Protein AF-Q5UIP9-F1 (afdb_monomer_lite)

Sequence (163 aa):
ADGIAFFIAAPDSEIPKNSAGGTLGLFDPQTAQNPSANQVLAVEFDTFYAQDSNGWDPNYQHIGIDVNSIKSAATTKWERRDGQTLNVLVTYDANSKNLQVTASYPDGQSYQLSHEVDLRDYLPEWGRVGFSAASGQQYQSHELQSWSFTSTLLYLGRNHAKP

Organism: Phytophthora capsici (NCBI:txid4784)

Radius of gyration: 16.74 Å; chains: 1; bounding box: 57×30×49 Å

Structure (mmCIF, N/CA/C/O backbone):
data_AF-Q5UIP9-F1
#
_entry.id   AF-Q5UIP9-F1
#
loop_
_atom_site.group_PDB
_atom_site.id
_atom_site.type_symbol
_atom_site.label_atom_id
_atom_site.label_alt_id
_atom_site.label_comp_id
_atom_site.label_asym_id
_atom_site.label_entity_id
_atom_site.label_seq_id
_atom_site.pdbx_PDB_ins_code
_atom_site.Cartn_x
_atom_site.Cartn_y
_atom_site.Cartn_z
_atom_site.occupancy
_atom_site.B_iso_or_equiv
_atom_site.auth_seq_id
_atom_site.auth_comp_id
_atom_site.auth_asym_id
_atom_site.auth_atom_id
_atom_site.pdbx_PDB_model_num
ATOM 1 N N . ALA A 1 1 ? 12.007 1.185 8.195 1.00 95.44 1 ALA A N 1
ATOM 2 C CA . ALA A 1 1 ? 12.095 1.058 6.732 1.00 95.44 1 ALA A CA 1
ATOM 3 C C . ALA A 1 1 ? 11.887 -0.393 6.306 1.00 95.44 1 ALA A C 1
ATOM 5 O O . ALA A 1 1 ? 12.290 -1.303 7.028 1.00 95.44 1 ALA A O 1
ATOM 6 N N . ASP A 1 2 ? 11.250 -0.643 5.173 1.00 98.38 2 ASP A N 1
ATOM 7 C CA . ASP A 1 2 ? 10.765 0.371 4.221 1.00 98.38 2 ASP A CA 1
ATOM 8 C C . ASP A 1 2 ? 9.279 0.633 4.438 1.00 98.38 2 ASP A C 1
ATOM 10 O O . ASP A 1 2 ? 8.904 1.743 4.793 1.00 98.38 2 ASP A O 1
ATOM 14 N N . GLY A 1 3 ? 8.471 -0.419 4.489 1.00 98.75 3 GLY A N 1
ATOM 15 C CA . GLY A 1 3 ? 7.045 -0.307 4.774 1.00 98.75 3 GLY A CA 1
ATOM 16 C C . GLY A 1 3 ? 6.359 -1.663 4.737 1.00 98.75 3 GLY A C 1
ATOM 17 O O . GLY A 1 3 ? 7.006 -2.693 4.531 1.00 98.75 3 GLY A O 1
ATOM 18 N N . ILE A 1 4 ? 5.053 -1.653 4.972 1.00 98.94 4 ILE A N 1
ATOM 19 C CA . ILE A 1 4 ? 4.156 -2.793 4.755 1.00 98.94 4 ILE A CA 1
ATOM 20 C C . ILE A 1 4 ? 3.028 -2.338 3.836 1.00 98.94 4 ILE A C 1
ATOM 22 O O . ILE A 1 4 ? 2.578 -1.202 3.940 1.00 98.94 4 ILE A O 1
ATOM 26 N N . ALA A 1 5 ? 2.551 -3.220 2.969 1.00 98.94 5 ALA A N 1
ATOM 27 C CA . ALA A 1 5 ? 1.454 -2.945 2.062 1.00 98.94 5 ALA A CA 1
ATOM 28 C C . ALA A 1 5 ? 0.432 -4.083 2.073 1.00 98.94 5 ALA A C 1
ATOM 30 O O . ALA A 1 5 ? 0.802 -5.257 2.027 1.00 98.94 5 ALA A O 1
ATOM 31 N N . PHE A 1 6 ? -0.856 -3.734 2.108 1.00 98.94 6 PHE A N 1
ATOM 32 C CA . PHE A 1 6 ? -1.920 -4.626 1.642 1.00 98.94 6 PHE A CA 1
ATOM 33 C C . PHE A 1 6 ? -1.944 -4.558 0.116 1.00 98.94 6 PHE A C 1
ATOM 35 O O . PHE A 1 6 ? -1.901 -3.459 -0.429 1.00 98.94 6 PHE A O 1
ATOM 42 N N . PHE A 1 7 ? -2.033 -5.689 -0.580 1.00 98.88 7 PHE A N 1
ATOM 43 C CA . PHE A 1 7 ? -2.025 -5.690 -2.041 1.00 98.88 7 PHE A CA 1
ATOM 44 C C . PHE A 1 7 ? -3.045 -6.649 -2.653 1.00 98.88 7 PHE A C 1
ATOM 46 O O . PHE A 1 7 ? -3.482 -7.620 -2.028 1.00 98.88 7 PHE A O 1
ATOM 53 N N . ILE A 1 8 ? -3.378 -6.372 -3.912 1.00 98.69 8 ILE A N 1
ATOM 54 C CA . ILE A 1 8 ? -4.090 -7.247 -4.837 1.00 98.69 8 ILE A CA 1
ATOM 55 C C . ILE A 1 8 ? -3.214 -7.403 -6.080 1.00 98.69 8 ILE A C 1
ATOM 57 O O . ILE A 1 8 ? -2.813 -6.402 -6.670 1.00 98.69 8 ILE A O 1
ATOM 61 N N . ALA A 1 9 ? -2.922 -8.636 -6.485 1.00 98.19 9 ALA A N 1
ATOM 62 C CA . ALA A 1 9 ? -2.129 -8.920 -7.682 1.00 98.19 9 ALA A CA 1
ATOM 63 C C . ALA A 1 9 ? -2.652 -10.152 -8.428 1.00 98.19 9 ALA A C 1
ATOM 65 O O . ALA A 1 9 ? -3.536 -10.868 -7.940 1.00 98.19 9 ALA A O 1
ATOM 66 N N . ALA A 1 10 ? -2.087 -10.407 -9.609 1.00 95.12 10 ALA A N 1
ATOM 67 C CA . ALA A 1 10 ? -2.358 -11.617 -10.377 1.00 95.12 10 ALA A CA 1
ATOM 68 C C . ALA A 1 10 ? -2.119 -12.897 -9.537 1.00 95.12 10 ALA A C 1
ATOM 70 O O . ALA A 1 10 ? -1.278 -12.901 -8.630 1.00 95.12 10 ALA A O 1
ATOM 71 N N . PRO A 1 11 ? -2.840 -14.008 -9.788 1.00 94.62 11 PRO A N 1
ATOM 72 C CA . PRO A 1 11 ? -2.772 -15.192 -8.932 1.00 94.62 11 PRO A CA 1
ATOM 73 C C . PRO A 1 11 ? -1.403 -15.877 -8.942 1.00 94.62 11 PRO A C 1
ATOM 75 O O . PRO A 1 11 ? -1.068 -16.583 -7.995 1.00 94.62 11 PRO A O 1
ATOM 78 N N . ASP A 1 12 ? -0.631 -15.682 -10.001 1.00 94.88 12 ASP A N 1
ATOM 79 C CA . ASP A 1 12 ? 0.727 -16.172 -10.216 1.00 94.88 12 ASP A CA 1
ATOM 80 C C . ASP A 1 12 ? 1.806 -15.140 -9.854 1.00 94.88 12 ASP A C 1
ATOM 82 O O . ASP A 1 12 ? 2.979 -15.372 -10.125 1.00 94.88 12 ASP A O 1
ATOM 86 N N . SER A 1 13 ? 1.437 -14.024 -9.212 1.00 95.94 13 SER A N 1
ATOM 87 C CA . SER A 1 13 ? 2.399 -13.031 -8.731 1.00 95.94 13 SER A CA 1
ATOM 88 C C . SER A 1 13 ? 3.420 -13.663 -7.780 1.00 95.94 13 SER A C 1
ATOM 90 O O . SER A 1 13 ? 3.063 -14.323 -6.800 1.00 95.94 13 SER A O 1
ATOM 92 N N . GLU A 1 14 ? 4.695 -13.388 -8.039 1.00 97.00 14 GLU A N 1
ATOM 93 C CA . GLU A 1 14 ? 5.838 -13.768 -7.206 1.00 97.00 14 GLU A CA 1
ATOM 94 C C . GLU A 1 14 ? 6.563 -12.512 -6.708 1.00 97.00 14 GLU A C 1
ATOM 96 O O . GLU A 1 14 ? 6.348 -11.418 -7.228 1.00 97.00 14 GLU A O 1
ATOM 101 N N . ILE A 1 15 ? 7.435 -12.665 -5.708 1.00 98.19 15 ILE A N 1
ATOM 102 C CA . ILE A 1 15 ? 8.297 -11.570 -5.245 1.00 98.19 15 ILE A CA 1
ATOM 103 C C . ILE A 1 15 ? 9.260 -11.202 -6.389 1.00 98.19 15 ILE A C 1
ATOM 105 O O . ILE A 1 15 ? 10.051 -12.063 -6.798 1.00 98.19 15 ILE A O 1
ATOM 109 N N . PRO A 1 16 ? 9.243 -9.957 -6.907 1.00 97.94 16 PRO A N 1
ATOM 110 C CA . PRO A 1 16 ? 10.158 -9.552 -7.964 1.00 97.94 16 PRO A CA 1
ATOM 111 C C . PRO A 1 16 ? 11.620 -9.625 -7.515 1.00 97.94 16 PRO A C 1
ATOM 113 O O . PRO A 1 16 ? 11.962 -9.549 -6.334 1.00 97.94 16 PRO A O 1
ATOM 116 N N . LYS A 1 17 ? 12.543 -9.771 -8.465 1.00 96.69 17 LYS A N 1
ATOM 117 C CA . LYS A 1 17 ? 13.967 -9.812 -8.116 1.00 96.69 17 LYS A CA 1
ATOM 118 C C . LYS A 1 17 ? 14.416 -8.448 -7.601 1.00 96.69 17 LYS A C 1
ATOM 120 O O . LYS A 1 17 ? 14.074 -7.419 -8.170 1.00 96.69 17 LYS A O 1
ATOM 125 N N . ASN A 1 18 ? 15.262 -8.461 -6.572 1.00 96.62 18 ASN A N 1
ATOM 126 C CA . ASN A 1 18 ? 15.846 -7.255 -5.978 1.00 96.62 18 ASN A CA 1
ATOM 127 C C . ASN A 1 18 ? 14.805 -6.251 -5.447 1.00 96.62 18 ASN A C 1
ATOM 129 O O . ASN A 1 18 ? 15.091 -5.060 -5.373 1.00 96.62 18 ASN A O 1
ATOM 133 N N . SER A 1 19 ? 13.621 -6.720 -5.051 1.00 98.12 19 SER A N 1
ATOM 134 C CA . SER A 1 19 ? 12.549 -5.878 -4.507 1.00 98.12 19 SER A CA 1
ATOM 135 C C . SER A 1 19 ? 12.618 -5.679 -2.982 1.00 98.12 19 SER A C 1
ATOM 137 O O . SER A 1 19 ? 11.658 -5.229 -2.357 1.00 98.12 19 SER A O 1
ATOM 139 N N . ALA A 1 20 ? 13.734 -6.058 -2.350 1.00 98.00 20 ALA A N 1
ATOM 140 C CA . ALA A 1 20 ? 13.975 -5.791 -0.936 1.00 98.00 20 ALA A CA 1
ATOM 141 C C . ALA A 1 20 ? 14.389 -4.321 -0.760 1.00 98.00 20 ALA A C 1
ATOM 143 O O . ALA A 1 20 ? 15.432 -3.912 -1.269 1.00 98.00 20 ALA A O 1
ATOM 144 N N . GLY A 1 21 ? 13.571 -3.531 -0.064 1.00 98.50 21 GLY A N 1
ATOM 145 C CA . GLY A 1 21 ? 13.766 -2.089 0.088 1.00 98.50 21 GLY A CA 1
ATOM 146 C C . GLY A 1 21 ? 12.482 -1.305 -0.180 1.00 98.50 21 GLY A C 1
ATOM 147 O O . GLY A 1 21 ? 11.381 -1.836 -0.027 1.00 98.50 21 GLY A O 1
ATOM 148 N N . GLY A 1 22 ? 12.635 -0.067 -0.656 1.00 98.50 22 GLY A N 1
ATOM 149 C CA . GLY A 1 22 ? 11.545 0.863 -0.984 1.00 98.50 22 GLY A CA 1
ATOM 150 C C . GLY A 1 22 ? 10.595 0.438 -2.111 1.00 98.50 22 GLY A C 1
ATOM 151 O O . GLY A 1 22 ? 9.674 1.167 -2.425 1.00 98.50 22 GLY A O 1
ATOM 152 N N . THR A 1 23 ? 10.785 -0.728 -2.737 1.00 98.56 23 THR A N 1
ATOM 153 C CA . THR A 1 23 ? 9.795 -1.330 -3.659 1.00 98.56 23 THR A CA 1
ATOM 154 C C . THR A 1 23 ? 8.838 -2.294 -2.951 1.00 98.56 23 THR A C 1
ATOM 156 O O . THR A 1 23 ? 8.014 -2.943 -3.599 1.00 98.56 23 THR A O 1
ATOM 159 N N . LEU A 1 24 ? 8.967 -2.417 -1.623 1.00 98.75 24 LEU A N 1
ATOM 160 C CA . LEU A 1 24 ? 8.071 -3.127 -0.707 1.00 98.75 24 LEU A CA 1
ATOM 161 C C . LEU A 1 24 ? 7.826 -4.603 -1.044 1.00 98.75 24 LEU A C 1
ATOM 163 O O . LEU A 1 24 ? 6.837 -5.188 -0.605 1.00 98.75 24 LEU A O 1
ATOM 167 N N . GLY A 1 25 ? 8.713 -5.235 -1.815 1.00 98.56 25 GLY A N 1
ATOM 168 C CA . GLY A 1 25 ? 8.507 -6.601 -2.293 1.00 98.56 25 GLY A CA 1
ATOM 169 C C . GLY A 1 25 ? 7.468 -6.737 -3.413 1.00 98.56 25 GLY A C 1
ATOM 170 O O . GLY A 1 25 ? 7.144 -7.863 -3.776 1.00 98.56 25 GLY A O 1
ATOM 171 N N . LEU A 1 26 ? 6.953 -5.624 -3.949 1.00 98.62 26 LEU A N 1
ATOM 172 C CA . LEU A 1 26 ? 5.841 -5.594 -4.907 1.00 98.62 26 LEU A CA 1
ATOM 173 C C . LEU A 1 26 ? 6.271 -5.292 -6.343 1.00 98.62 26 LEU A C 1
ATOM 175 O O . LEU A 1 26 ? 5.608 -5.726 -7.282 1.00 98.62 26 LEU A O 1
ATOM 179 N N . PHE A 1 27 ? 7.375 -4.565 -6.523 1.00 98.56 27 PHE A N 1
ATOM 180 C CA . PHE A 1 27 ? 7.789 -4.073 -7.834 1.00 98.56 27 PHE A CA 1
ATOM 181 C C . PHE A 1 27 ? 9.216 -4.485 -8.190 1.00 98.56 27 PHE A C 1
ATOM 183 O O . PHE A 1 27 ? 10.112 -4.472 -7.345 1.00 98.56 27 PHE A O 1
ATOM 190 N N . ASP A 1 28 ? 9.446 -4.795 -9.468 1.00 98.06 28 ASP A N 1
ATOM 191 C CA . ASP A 1 28 ? 10.804 -4.869 -10.009 1.00 98.06 28 ASP A CA 1
ATOM 192 C C . ASP A 1 28 ? 11.386 -3.443 -10.072 1.00 98.06 28 ASP A C 1
ATOM 194 O O . ASP A 1 28 ? 10.775 -2.576 -10.708 1.00 98.06 28 ASP A O 1
ATOM 198 N N . PRO A 1 29 ? 12.563 -3.168 -9.474 1.00 96.75 29 PRO A N 1
ATOM 199 C CA . PRO A 1 29 ? 13.151 -1.827 -9.454 1.00 96.75 29 PRO A CA 1
ATOM 200 C C . PRO A 1 29 ? 13.304 -1.160 -10.830 1.00 96.75 29 PRO A C 1
ATOM 202 O O . PRO A 1 29 ? 13.276 0.066 -10.917 1.00 96.75 29 PRO A O 1
ATOM 205 N N . GLN A 1 30 ? 13.453 -1.929 -11.915 1.00 97.56 30 GLN A N 1
ATOM 206 C CA . GLN A 1 30 ? 13.592 -1.381 -13.269 1.00 97.56 30 GLN A CA 1
ATOM 207 C C . GLN A 1 30 ? 12.265 -0.911 -13.873 1.00 97.56 30 GLN A C 1
ATOM 209 O O . GLN A 1 30 ? 12.260 -0.089 -14.788 1.00 97.56 30 GLN A O 1
ATOM 214 N N . THR A 1 31 ? 11.141 -1.436 -13.385 1.00 98.00 31 THR A N 1
ATOM 215 C CA . THR A 1 31 ? 9.800 -1.152 -13.919 1.00 98.00 31 THR A CA 1
ATOM 216 C C . THR A 1 31 ? 8.839 -0.621 -12.860 1.00 98.00 31 THR A C 1
ATOM 218 O O . THR A 1 31 ? 7.661 -0.417 -13.147 1.00 98.00 31 THR A O 1
ATOM 221 N N . ALA A 1 32 ? 9.341 -0.311 -11.662 1.00 98.25 32 ALA A N 1
ATOM 222 C CA . ALA A 1 32 ? 8.532 0.050 -10.506 1.00 98.25 32 ALA A CA 1
ATOM 223 C C . ALA A 1 32 ? 7.638 1.274 -10.719 1.00 98.25 32 ALA A C 1
ATOM 225 O O . ALA A 1 32 ? 6.589 1.358 -10.104 1.00 98.25 32 ALA A O 1
ATOM 226 N N . GLN A 1 33 ? 8.008 2.200 -11.607 1.00 98.38 33 GLN A N 1
ATOM 227 C CA . GLN A 1 33 ? 7.191 3.369 -11.961 1.00 98.38 33 GLN A CA 1
ATOM 228 C C . GLN A 1 33 ? 6.571 3.275 -13.366 1.00 98.38 33 GLN A C 1
ATOM 230 O O . GLN A 1 33 ? 6.136 4.287 -13.907 1.00 98.38 33 GLN A O 1
ATOM 235 N N . ASN A 1 34 ? 6.567 2.094 -13.998 1.00 97.94 34 ASN A N 1
ATOM 236 C CA . ASN A 1 34 ? 5.966 1.866 -15.314 1.00 97.94 34 ASN A CA 1
ATOM 237 C C . ASN A 1 34 ? 4.609 1.147 -15.172 1.00 97.94 34 ASN A C 1
ATOM 239 O O . ASN A 1 34 ? 4.586 -0.083 -15.090 1.00 97.94 34 ASN A O 1
ATOM 243 N N . PRO A 1 35 ? 3.468 1.862 -15.231 1.00 95.44 35 PRO A N 1
ATOM 244 C CA . PRO A 1 35 ? 2.152 1.272 -14.980 1.00 95.44 35 PRO A CA 1
ATOM 245 C C . PRO A 1 35 ? 1.741 0.167 -15.957 1.00 95.44 35 PRO A C 1
ATOM 247 O O . PRO A 1 35 ? 0.869 -0.637 -15.645 1.00 95.44 35 PRO A O 1
ATOM 250 N N . SER A 1 36 ? 2.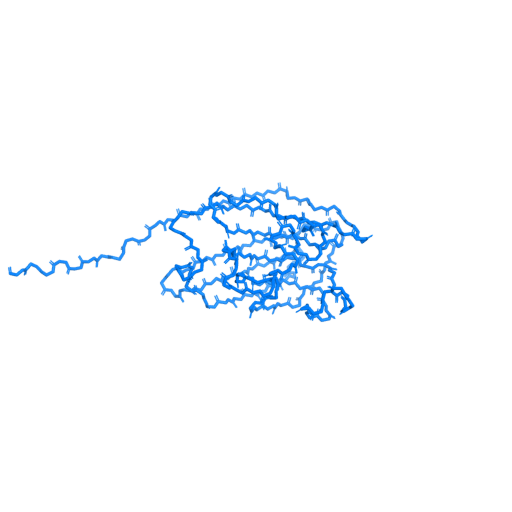342 0.119 -17.150 1.00 95.94 36 SER A N 1
ATOM 251 C CA . SER A 1 36 ? 2.045 -0.909 -18.157 1.00 95.94 36 SER A CA 1
ATOM 252 C C . SER A 1 36 ? 2.807 -2.219 -17.937 1.00 95.94 36 SER A C 1
ATOM 254 O O . SER A 1 36 ? 2.506 -3.207 -18.601 1.00 95.94 36 SER A O 1
ATOM 256 N N . ALA A 1 37 ? 3.807 -2.230 -17.051 1.00 96.38 37 ALA A N 1
ATOM 257 C CA . ALA A 1 37 ? 4.630 -3.404 -16.761 1.00 96.38 37 ALA A CA 1
ATOM 258 C C . ALA A 1 37 ? 4.165 -4.180 -15.519 1.00 96.38 37 ALA A C 1
ATOM 260 O O . ALA A 1 37 ? 4.617 -5.301 -15.302 1.00 96.38 37 ALA A O 1
ATOM 261 N N . ASN A 1 38 ? 3.268 -3.597 -14.721 1.00 96.88 38 ASN A N 1
ATOM 262 C CA . ASN A 1 38 ? 2.833 -4.150 -13.443 1.00 96.88 38 ASN A CA 1
ATOM 263 C C . ASN A 1 38 ? 1.326 -4.437 -13.462 1.00 96.88 38 ASN A C 1
ATOM 265 O O . ASN A 1 38 ? 0.583 -3.840 -14.238 1.00 96.88 38 ASN A O 1
ATOM 269 N N . GLN A 1 39 ? 0.884 -5.347 -12.596 1.00 96.50 39 GLN A N 1
ATOM 270 C CA . GLN A 1 39 ? -0.527 -5.677 -12.361 1.00 96.50 39 GLN A CA 1
ATOM 271 C C . GLN A 1 39 ? -0.742 -5.846 -10.859 1.00 96.50 39 GLN A C 1
ATOM 273 O O . GLN A 1 39 ? -0.949 -6.950 -10.350 1.00 96.50 39 GLN A O 1
ATOM 278 N N . VAL A 1 40 ? -0.591 -4.738 -10.142 1.00 98.00 40 VAL A N 1
ATOM 279 C CA . VAL A 1 40 ? -0.666 -4.690 -8.687 1.00 98.00 40 VAL A CA 1
ATOM 280 C C . VAL A 1 40 ? -1.382 -3.421 -8.257 1.00 98.00 40 VAL A C 1
ATOM 282 O O . VAL A 1 40 ? -1.067 -2.315 -8.696 1.00 98.00 40 VAL A O 1
ATOM 285 N N . LEU A 1 41 ? -2.351 -3.600 -7.372 1.00 98.56 41 LEU A N 1
ATOM 286 C CA . LEU A 1 41 ? -2.940 -2.527 -6.593 1.00 98.56 41 LEU A CA 1
ATOM 287 C C . LEU A 1 41 ? -2.448 -2.685 -5.160 1.00 98.56 41 LEU A C 1
ATOM 289 O O . LEU A 1 41 ? -2.550 -3.787 -4.617 1.00 98.56 41 LEU A O 1
ATOM 293 N N . ALA A 1 42 ? -1.960 -1.620 -4.533 1.00 98.88 42 ALA A N 1
ATOM 294 C CA . ALA A 1 42 ? -1.534 -1.684 -3.142 1.00 98.88 42 ALA A CA 1
ATOM 295 C C . ALA A 1 42 ? -2.019 -0.492 -2.318 1.00 98.88 42 ALA A C 1
ATOM 297 O O . ALA A 1 42 ? -2.284 0.592 -2.830 1.00 98.88 42 ALA A O 1
ATOM 298 N N . VAL A 1 43 ? -2.174 -0.736 -1.022 1.00 98.94 43 VAL A N 1
ATOM 299 C CA . VAL A 1 43 ? -2.282 0.291 0.007 1.00 98.94 43 VAL A CA 1
ATOM 300 C C . VAL A 1 43 ? -1.047 0.153 0.877 1.00 98.94 43 VAL A C 1
ATOM 302 O O . VAL A 1 43 ? -0.947 -0.803 1.655 1.00 98.94 43 VAL A O 1
ATOM 305 N N . GLU A 1 44 ? -0.111 1.076 0.719 1.00 98.94 44 GLU A N 1
ATOM 306 C CA . GLU A 1 44 ? 1.168 1.063 1.417 1.00 98.94 44 GLU A CA 1
ATOM 307 C C . GLU A 1 44 ? 1.164 1.942 2.668 1.00 98.94 44 GLU A C 1
ATOM 309 O O . GLU A 1 44 ? 0.448 2.938 2.772 1.00 98.94 44 GLU A O 1
ATOM 314 N N . PHE A 1 45 ? 1.978 1.536 3.636 1.00 98.88 45 PHE A N 1
ATOM 315 C CA . PHE A 1 45 ? 2.298 2.251 4.863 1.00 98.88 45 PHE A CA 1
ATOM 316 C C . PHE A 1 45 ? 3.814 2.447 4.869 1.00 98.88 45 PHE A C 1
ATOM 318 O O . PHE A 1 45 ? 4.556 1.647 5.458 1.00 98.88 45 PHE A O 1
ATOM 325 N N . ASP A 1 46 ? 4.264 3.479 4.157 1.00 98.88 46 ASP A N 1
ATOM 326 C CA . ASP A 1 46 ? 5.675 3.743 3.902 1.00 98.88 46 ASP A CA 1
ATOM 327 C C . ASP A 1 46 ? 6.305 4.567 5.037 1.00 98.88 46 ASP A C 1
ATOM 329 O O . ASP A 1 46 ? 5.813 5.613 5.481 1.00 98.88 46 ASP A O 1
ATOM 333 N N . THR A 1 47 ? 7.416 4.047 5.551 1.00 98.75 47 THR A N 1
ATOM 334 C CA . THR A 1 47 ? 8.140 4.590 6.700 1.00 98.75 47 THR A CA 1
ATOM 335 C C . THR A 1 47 ? 9.467 5.252 6.333 1.00 98.75 47 THR A C 1
ATOM 337 O O . THR A 1 47 ? 10.113 5.804 7.233 1.00 98.75 47 THR A O 1
ATOM 340 N N . PHE A 1 48 ? 9.898 5.191 5.070 1.00 98.62 48 PHE A N 1
ATOM 341 C CA . PHE A 1 48 ? 11.215 5.606 4.600 1.00 98.62 48 PHE A CA 1
ATOM 342 C C . PHE A 1 48 ? 11.162 6.277 3.221 1.00 98.62 48 PHE A C 1
ATOM 344 O O . PHE A 1 48 ? 10.959 5.634 2.210 1.00 98.62 48 PHE A O 1
ATOM 351 N N . TYR A 1 49 ? 11.478 7.569 3.191 1.00 98.50 49 TYR A N 1
ATOM 352 C CA . TYR A 1 49 ? 11.219 8.455 2.050 1.00 98.50 49 TYR A CA 1
ATOM 353 C C . TYR A 1 49 ? 12.475 9.216 1.584 1.00 98.50 49 TYR A C 1
ATOM 355 O O . TYR A 1 49 ? 12.401 10.349 1.089 1.00 98.50 49 TYR A O 1
ATOM 363 N N . ALA A 1 50 ? 13.665 8.655 1.827 1.00 98.38 50 ALA A N 1
ATOM 364 C CA . ALA A 1 50 ? 14.918 9.326 1.494 1.00 98.38 50 ALA A CA 1
ATOM 365 C C . ALA A 1 50 ? 15.007 9.569 -0.020 1.00 98.38 50 ALA A C 1
ATOM 367 O O . ALA A 1 50 ? 14.968 8.646 -0.823 1.00 98.38 50 ALA A O 1
ATOM 368 N N . GLN A 1 51 ? 15.129 10.834 -0.417 1.00 98.12 51 GLN A N 1
ATOM 369 C CA . GLN A 1 51 ? 14.963 11.255 -1.814 1.00 98.12 51 GLN A CA 1
ATOM 370 C C . GLN A 1 51 ? 16.095 10.799 -2.753 1.00 98.12 51 GLN A C 1
ATOM 372 O O . GLN A 1 51 ? 15.961 10.891 -3.970 1.00 98.12 51 GLN A O 1
ATOM 377 N N . ASP A 1 52 ? 17.215 10.322 -2.209 1.00 97.25 52 ASP A N 1
ATOM 378 C CA . ASP A 1 52 ? 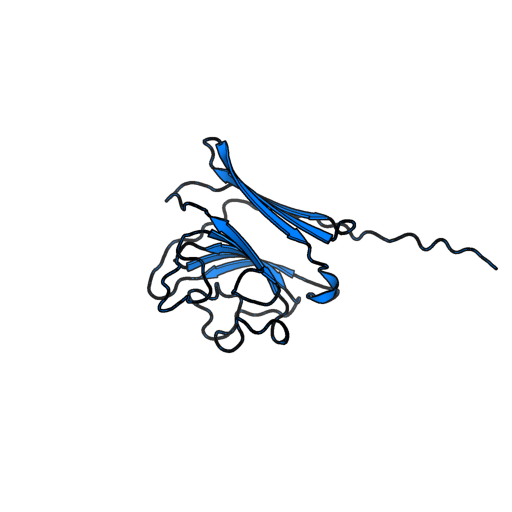18.336 9.762 -2.970 1.00 97.25 52 ASP A CA 1
ATOM 379 C C . ASP A 1 52 ? 18.083 8.325 -3.459 1.00 97.25 52 ASP A C 1
ATOM 381 O O . ASP A 1 52 ? 18.710 7.885 -4.423 1.00 97.25 52 ASP A O 1
ATOM 385 N N . SER A 1 53 ? 17.161 7.610 -2.812 1.00 96.81 53 SER A N 1
ATOM 386 C CA . SER A 1 53 ? 16.841 6.201 -3.060 1.00 96.81 53 SER A CA 1
ATOM 387 C C . SER A 1 53 ? 15.371 6.000 -3.431 1.00 96.81 53 SER A C 1
ATOM 389 O O . SER A 1 53 ? 15.083 5.278 -4.383 1.00 96.81 53 SER A O 1
ATOM 391 N N . ASN A 1 54 ? 14.470 6.726 -2.773 1.00 98.00 54 ASN A N 1
ATOM 392 C CA . ASN A 1 54 ? 13.031 6.725 -3.004 1.00 98.00 54 ASN A CA 1
ATOM 393 C C . ASN A 1 54 ? 12.565 8.079 -3.567 1.00 98.00 54 ASN A C 1
ATOM 395 O O . ASN A 1 54 ? 11.702 8.757 -3.013 1.00 98.00 54 ASN A O 1
ATOM 399 N N . GLY A 1 55 ? 13.139 8.511 -4.693 1.00 98.00 55 GLY A N 1
ATOM 400 C CA . GLY A 1 55 ? 12.792 9.796 -5.325 1.00 98.00 55 GLY A CA 1
ATOM 401 C C . GLY A 1 55 ? 11.347 9.902 -5.850 1.00 98.00 55 GLY A C 1
ATOM 402 O O . GLY A 1 55 ? 10.975 10.928 -6.420 1.00 98.00 55 GLY A O 1
ATOM 403 N N . TRP A 1 56 ? 10.544 8.842 -5.719 1.00 98.50 56 TRP A N 1
ATOM 404 C CA . TRP A 1 56 ? 9.108 8.839 -6.005 1.00 98.50 56 TRP A CA 1
ATOM 405 C C . TRP A 1 56 ? 8.253 9.275 -4.809 1.00 98.50 56 TRP A C 1
ATOM 407 O O . TRP A 1 56 ? 7.131 9.735 -5.031 1.00 98.50 56 TRP A O 1
ATOM 417 N N . ASP A 1 57 ? 8.784 9.179 -3.589 1.00 98.81 57 ASP A N 1
ATOM 418 C CA . ASP A 1 57 ? 8.036 9.440 -2.364 1.00 98.81 57 ASP A CA 1
ATOM 419 C C . ASP A 1 57 ? 7.888 10.936 -2.074 1.00 98.81 57 ASP A C 1
ATOM 421 O O . ASP A 1 57 ? 8.801 11.730 -2.342 1.00 98.81 57 ASP A O 1
ATOM 425 N N . PRO A 1 58 ? 6.780 11.356 -1.433 1.00 98.69 58 PRO A N 1
ATOM 426 C CA . PRO A 1 58 ? 6.768 12.624 -0.722 1.00 98.69 58 PRO A CA 1
ATOM 427 C C . PRO A 1 58 ? 7.818 12.623 0.400 1.00 98.69 58 PRO A C 1
ATOM 429 O O . PRO A 1 58 ? 8.133 11.591 0.977 1.00 98.69 58 PRO A O 1
ATOM 432 N N . ASN A 1 59 ? 8.325 13.798 0.785 1.00 98.44 59 ASN A N 1
ATOM 433 C CA . ASN A 1 59 ? 9.376 13.920 1.806 1.00 98.44 59 ASN A CA 1
ATOM 434 C C . ASN A 1 59 ? 8.849 13.775 3.258 1.00 98.44 59 ASN A C 1
ATOM 436 O O . ASN A 1 59 ? 9.132 14.608 4.124 1.00 98.44 59 ASN A O 1
ATOM 440 N N . TYR A 1 60 ? 8.005 12.771 3.500 1.00 98.69 60 TYR A N 1
ATOM 441 C CA . TYR A 1 60 ? 7.437 12.387 4.790 1.00 98.69 60 TYR A CA 1
ATOM 442 C C . TYR A 1 60 ? 6.909 10.943 4.738 1.00 98.69 60 TYR A C 1
ATOM 444 O O . TYR A 1 60 ? 6.575 10.426 3.674 1.00 98.69 60 TYR A O 1
ATOM 452 N N . GLN A 1 61 ? 6.771 10.306 5.904 1.00 98.81 61 GLN A N 1
ATOM 453 C CA . GLN A 1 61 ? 6.081 9.015 6.022 1.00 98.81 61 GLN A CA 1
ATOM 454 C C . GLN A 1 61 ? 4.624 9.161 5.594 1.00 98.81 61 GLN A C 1
ATOM 456 O O . GLN A 1 61 ? 3.977 10.175 5.886 1.00 98.81 61 GLN A O 1
ATOM 461 N N . HIS A 1 62 ? 4.100 8.167 4.895 1.00 98.94 62 HIS A N 1
ATOM 462 C CA . HIS A 1 62 ? 2.800 8.305 4.265 1.00 98.94 62 HIS A CA 1
ATOM 463 C C . HIS A 1 62 ? 2.059 6.979 4.163 1.00 98.94 62 HIS A C 1
ATOM 465 O O . HIS A 1 62 ? 2.631 5.897 4.252 1.00 98.94 62 HIS A O 1
ATOM 471 N N . ILE A 1 63 ? 0.743 7.105 4.026 1.00 98.94 63 ILE A N 1
ATOM 472 C CA . ILE A 1 63 ? -0.101 6.036 3.507 1.00 98.94 63 ILE A CA 1
ATOM 473 C C . ILE A 1 63 ? -0.319 6.348 2.031 1.00 98.94 63 ILE A C 1
ATOM 475 O O . ILE A 1 63 ? -0.660 7.493 1.708 1.00 98.94 63 ILE A O 1
ATOM 479 N N . GLY A 1 64 ? -0.122 5.358 1.169 1.00 98.94 64 GLY A N 1
ATOM 480 C CA . GLY A 1 64 ? -0.225 5.478 -0.283 1.00 98.94 64 GLY A CA 1
ATOM 481 C C . GLY A 1 64 ? -1.273 4.536 -0.872 1.00 98.94 64 GLY A C 1
ATOM 482 O O . GLY A 1 64 ? -1.560 3.480 -0.310 1.00 98.94 64 GLY A O 1
ATOM 483 N N . ILE A 1 65 ? -1.878 4.937 -1.993 1.00 98.94 65 ILE A N 1
ATOM 484 C CA . ILE A 1 65 ? -2.614 4.038 -2.892 1.00 98.94 65 ILE A CA 1
ATOM 485 C C . ILE A 1 65 ? -1.808 3.906 -4.179 1.00 98.94 65 ILE A C 1
ATOM 487 O O . ILE A 1 65 ? -1.681 4.874 -4.933 1.00 98.94 65 ILE A O 1
ATOM 491 N N . ASP A 1 66 ? -1.345 2.697 -4.455 1.00 98.94 66 ASP A N 1
ATOM 492 C CA . ASP A 1 66 ? -0.507 2.375 -5.601 1.00 98.94 66 ASP A CA 1
ATOM 493 C C . ASP A 1 66 ? -1.330 1.683 -6.676 1.00 98.94 66 ASP A C 1
ATOM 495 O O . ASP A 1 66 ? -2.066 0.726 -6.411 1.00 98.94 66 ASP A O 1
ATOM 499 N N . VAL A 1 67 ? -1.185 2.156 -7.912 1.00 98.75 67 VAL A N 1
ATOM 500 C CA . VAL A 1 67 ? -1.883 1.613 -9.080 1.00 98.75 67 VAL A CA 1
ATOM 501 C C . VAL A 1 67 ? -0.841 1.287 -10.142 1.00 98.75 67 VAL A C 1
ATOM 503 O O . VAL A 1 67 ? -0.400 2.159 -10.890 1.00 98.75 67 VAL A O 1
ATOM 506 N N . ASN A 1 68 ? -0.403 0.027 -10.169 1.00 98.56 68 ASN A N 1
ATOM 507 C CA . ASN A 1 68 ? 0.648 -0.497 -11.046 1.00 98.56 68 ASN A CA 1
ATOM 508 C C . ASN A 1 68 ? 1.990 0.264 -10.983 1.00 98.56 68 ASN A C 1
ATOM 510 O O . ASN A 1 68 ? 2.826 0.130 -11.878 1.00 98.56 68 ASN A O 1
ATOM 514 N N . SER A 1 69 ? 2.228 1.059 -9.944 1.00 98.69 69 SER A N 1
ATOM 515 C CA . SER A 1 69 ? 3.445 1.850 -9.776 1.00 98.69 69 SER A CA 1
ATOM 516 C C . SER A 1 69 ? 3.723 2.075 -8.293 1.00 98.69 69 SER A C 1
ATOM 518 O O . SER A 1 69 ? 2.792 2.424 -7.578 1.00 98.69 69 SER A O 1
ATOM 520 N N . ILE A 1 70 ? 4.988 1.961 -7.868 1.00 98.81 70 ILE A N 1
ATOM 521 C CA . ILE A 1 70 ? 5.443 2.294 -6.503 1.00 98.81 70 ILE A CA 1
ATOM 522 C C . ILE A 1 70 ? 5.258 3.779 -6.179 1.00 98.81 70 ILE A C 1
ATOM 524 O O . ILE A 1 70 ? 5.143 4.182 -5.036 1.00 98.81 70 ILE A O 1
ATOM 528 N N . LYS A 1 71 ? 5.216 4.632 -7.207 1.00 98.81 71 LYS A N 1
ATOM 529 C CA . LYS A 1 71 ? 4.783 6.011 -7.020 1.00 98.81 71 LYS A CA 1
ATOM 530 C C . LYS A 1 71 ? 3.268 6.021 -6.844 1.00 98.81 71 LYS A C 1
ATOM 532 O O . LYS A 1 71 ? 2.560 5.874 -7.848 1.00 98.81 71 LYS A O 1
ATOM 537 N N . SER A 1 72 ? 2.800 6.239 -5.619 1.00 98.88 72 SER A N 1
ATOM 538 C CA . SER A 1 72 ? 1.373 6.247 -5.305 1.00 98.88 72 SER A CA 1
ATOM 539 C C . SER A 1 72 ? 0.588 7.275 -6.124 1.00 98.88 72 SER A C 1
ATOM 541 O O . SER A 1 72 ? 1.028 8.404 -6.364 1.00 98.88 72 SER A O 1
ATOM 543 N N . ALA A 1 73 ? -0.628 6.900 -6.513 1.00 98.75 73 ALA A N 1
ATOM 544 C CA . ALA A 1 73 ? -1.584 7.772 -7.189 1.00 98.75 73 ALA A CA 1
ATOM 545 C C . ALA A 1 73 ? -2.217 8.798 -6.231 1.00 98.75 73 ALA A C 1
ATOM 547 O O . ALA A 1 73 ? -2.624 9.884 -6.648 1.00 98.75 73 ALA A O 1
ATOM 548 N N . ALA A 1 74 ? -2.285 8.462 -4.943 1.00 98.81 74 ALA A N 1
ATOM 549 C CA . ALA A 1 74 ? -2.699 9.356 -3.874 1.00 98.81 74 ALA A CA 1
ATOM 550 C C . ALA A 1 74 ? -1.911 9.029 -2.603 1.00 98.81 74 ALA A C 1
ATOM 552 O O . ALA A 1 74 ? -1.636 7.860 -2.338 1.00 98.81 74 ALA A O 1
ATOM 553 N N . THR A 1 75 ? -1.585 10.048 -1.808 1.00 98.88 75 THR A N 1
ATOM 554 C CA . THR A 1 75 ? -0.932 9.880 -0.506 1.00 98.88 75 THR A CA 1
ATOM 555 C C . THR A 1 75 ? -1.601 10.743 0.558 1.00 98.88 75 THR A C 1
ATOM 557 O O . THR A 1 75 ? -2.174 11.796 0.269 1.00 98.88 75 THR A O 1
ATOM 560 N N . THR A 1 76 ? -1.515 10.311 1.814 1.00 98.81 76 THR A N 1
ATOM 561 C CA . THR A 1 76 ? -1.759 11.166 2.981 1.00 98.81 76 THR A CA 1
ATOM 562 C C . THR A 1 76 ? -0.567 11.083 3.918 1.00 98.81 76 THR A C 1
ATOM 564 O O . THR A 1 76 ? -0.000 10.008 4.119 1.00 98.81 76 THR A O 1
ATOM 567 N N . LYS A 1 77 ? -0.200 12.212 4.532 1.00 98.75 77 LYS A N 1
ATOM 568 C CA . LYS A 1 77 ? 0.838 12.219 5.562 1.00 98.75 77 LYS A CA 1
ATOM 569 C C . LYS A 1 77 ? 0.408 11.318 6.719 1.00 98.75 77 LYS A C 1
ATOM 571 O O . LYS A 1 77 ? -0.710 11.434 7.225 1.00 98.75 77 LYS A O 1
ATOM 576 N N . TRP A 1 78 ? 1.314 10.451 7.137 1.00 98.50 78 TRP A N 1
ATOM 577 C CA . TRP A 1 78 ? 1.159 9.538 8.258 1.00 98.50 78 TRP A CA 1
ATOM 578 C C . TRP A 1 78 ? 2.381 9.669 9.164 1.00 98.50 78 TRP A C 1
ATOM 580 O O . TRP A 1 78 ? 3.448 10.091 8.735 1.00 98.50 78 TRP A O 1
ATOM 590 N N . GLU A 1 79 ? 2.219 9.370 10.445 1.00 96.81 79 GLU A N 1
ATOM 591 C CA . GLU A 1 79 ? 3.318 9.399 11.404 1.00 96.81 79 GLU A CA 1
ATOM 592 C C . GLU A 1 79 ? 3.413 8.015 12.028 1.00 96.81 79 GLU A C 1
ATOM 594 O O . GLU A 1 79 ? 2.535 7.609 12.795 1.00 96.81 79 GLU A O 1
ATOM 599 N N . ARG A 1 80 ? 4.469 7.277 11.675 1.00 97.44 80 ARG A N 1
ATOM 600 C CA . ARG A 1 80 ? 4.745 5.966 12.258 1.00 97.44 80 ARG A CA 1
ATOM 601 C C . ARG A 1 80 ? 4.960 6.131 13.759 1.00 97.44 80 ARG A C 1
ATOM 603 O O . ARG A 1 80 ? 5.789 6.927 14.197 1.00 97.44 80 ARG A O 1
ATOM 610 N N . ARG A 1 81 ? 4.255 5.317 14.542 1.00 97.50 81 ARG A N 1
ATOM 611 C CA . ARG A 1 81 ? 4.429 5.214 15.995 1.00 97.50 81 ARG A CA 1
ATOM 612 C C . ARG A 1 81 ? 4.980 3.848 16.372 1.00 97.50 81 ARG A C 1
ATOM 614 O O . ARG A 1 81 ? 4.295 2.834 16.246 1.00 97.50 81 ARG A O 1
ATOM 621 N N . ASP A 1 82 ? 6.220 3.834 16.833 1.00 95.75 82 ASP A N 1
ATOM 622 C CA . ASP A 1 82 ? 6.956 2.616 17.162 1.00 95.75 82 ASP A CA 1
ATOM 623 C C . ASP A 1 82 ? 6.225 1.785 18.224 1.00 95.75 82 ASP A C 1
ATOM 625 O O . ASP A 1 82 ? 5.837 2.287 19.279 1.00 95.75 82 ASP A O 1
ATOM 629 N N . GLY A 1 83 ? 6.016 0.502 17.921 1.00 94.44 83 GLY A N 1
ATOM 630 C CA . GLY A 1 83 ? 5.350 -0.452 18.811 1.00 94.44 83 GLY A CA 1
ATOM 631 C C . GLY A 1 83 ? 3.839 -0.251 18.984 1.00 94.44 83 GLY A C 1
ATOM 632 O O . GLY A 1 83 ? 3.225 -1.017 19.724 1.00 94.44 83 GLY A O 1
ATOM 633 N N . GLN A 1 84 ? 3.219 0.737 18.327 1.00 97.62 84 GLN A N 1
ATOM 634 C CA . GLN A 1 84 ? 1.768 0.930 18.384 1.00 97.62 84 GLN A CA 1
ATOM 635 C C . GLN A 1 84 ? 1.057 0.251 17.213 1.00 97.62 84 GLN A C 1
ATOM 637 O O . GLN A 1 84 ? 1.433 0.416 16.053 1.00 97.62 84 GLN A O 1
ATOM 642 N N . THR A 1 85 ? -0.033 -0.453 17.518 1.00 98.44 85 THR A N 1
ATOM 643 C CA . THR A 1 85 ? -0.906 -1.058 16.508 1.00 98.44 85 THR A CA 1
ATOM 644 C C . THR A 1 85 ? -1.697 0.017 15.765 1.00 98.44 85 THR A C 1
ATOM 646 O O . THR A 1 85 ? -2.449 0.777 16.377 1.00 98.44 85 THR A O 1
ATOM 649 N N . LEU A 1 86 ? -1.571 0.039 14.439 1.00 98.75 86 LEU A N 1
ATOM 650 C CA . LEU A 1 86 ? -2.441 0.798 13.546 1.00 98.75 86 LEU A CA 1
ATOM 651 C C . LEU A 1 86 ? -3.578 -0.117 13.072 1.00 98.75 86 LEU A C 1
ATOM 653 O O . LEU A 1 86 ? -3.320 -1.165 12.484 1.00 98.75 86 LEU A O 1
ATOM 657 N N . ASN A 1 87 ? -4.830 0.264 13.324 1.00 98.75 87 ASN A N 1
ATOM 658 C CA . ASN A 1 87 ? -5.987 -0.440 12.765 1.00 98.75 87 ASN A CA 1
ATOM 659 C C . ASN A 1 87 ? -6.316 0.143 11.396 1.00 98.75 87 ASN A C 1
ATOM 661 O O . ASN A 1 87 ? -6.313 1.363 11.250 1.00 98.75 87 ASN A O 1
ATOM 665 N N . VAL A 1 88 ? -6.609 -0.710 10.416 1.00 98.88 88 VAL A N 1
ATOM 666 C CA . VAL A 1 88 ? -6.818 -0.303 9.022 1.00 98.88 88 VAL A CA 1
ATOM 667 C C . VAL A 1 88 ? -8.077 -0.956 8.464 1.00 98.88 88 VAL A C 1
ATOM 669 O O . VAL A 1 88 ? -8.277 -2.161 8.608 1.00 98.88 88 VAL A O 1
ATOM 672 N N . LEU A 1 89 ? -8.892 -0.160 7.779 1.00 98.88 89 LEU A N 1
ATOM 673 C CA . LEU A 1 89 ? -9.992 -0.609 6.941 1.00 98.88 89 LEU A CA 1
ATOM 674 C C . LEU A 1 89 ? -9.751 -0.133 5.505 1.00 98.88 89 LEU A C 1
ATOM 676 O O . LEU A 1 89 ? -9.698 1.070 5.248 1.00 98.88 89 LEU A O 1
ATOM 680 N N . VAL A 1 90 ? -9.633 -1.085 4.579 1.00 98.88 90 VAL A N 1
ATOM 681 C CA . VAL A 1 90 ? -9.593 -0.834 3.133 1.00 98.88 90 VAL A CA 1
ATOM 682 C C . VAL A 1 90 ? -10.920 -1.285 2.537 1.00 98.88 90 VAL A C 1
ATOM 684 O O . VAL A 1 90 ? -11.346 -2.419 2.754 1.00 98.88 90 VAL A O 1
ATOM 687 N N . THR A 1 91 ? -11.581 -0.404 1.791 1.00 98.75 91 THR A N 1
ATOM 688 C CA . THR A 1 91 ? -12.849 -0.707 1.115 1.00 98.75 91 THR A CA 1
ATOM 689 C C . THR A 1 91 ? -12.784 -0.300 -0.341 1.00 98.75 91 THR A C 1
ATOM 691 O O . THR A 1 91 ? -12.234 0.748 -0.667 1.00 98.75 91 THR A O 1
ATOM 694 N N . TYR A 1 92 ? -13.364 -1.125 -1.208 1.00 98.62 92 TYR A N 1
ATOM 695 C CA . TYR A 1 92 ? -13.570 -0.794 -2.608 1.00 98.62 92 TYR A CA 1
ATOM 696 C C . TYR A 1 92 ? -15.060 -0.852 -2.929 1.00 98.62 92 TYR A C 1
ATOM 698 O O . TYR A 1 92 ? -15.691 -1.896 -2.757 1.00 98.62 92 TYR A O 1
ATOM 706 N N . ASP A 1 93 ? -15.616 0.260 -3.398 1.00 97.75 93 ASP A N 1
ATOM 707 C CA . ASP A 1 93 ? -16.973 0.309 -3.935 1.00 97.75 93 ASP A CA 1
ATOM 708 C C . ASP A 1 93 ? -16.915 0.243 -5.464 1.00 97.75 93 ASP A C 1
ATOM 710 O O . ASP A 1 93 ? -16.481 1.181 -6.130 1.00 97.75 93 ASP A O 1
ATOM 714 N N . ALA A 1 94 ? -17.379 -0.875 -6.027 1.00 96.06 94 ALA A N 1
ATOM 715 C CA . ALA A 1 94 ? -17.363 -1.114 -7.467 1.00 96.06 94 ALA A CA 1
ATOM 716 C C . ALA A 1 94 ? -18.337 -0.221 -8.259 1.00 96.06 94 ALA A C 1
ATOM 718 O O . ALA A 1 94 ? -18.138 -0.036 -9.459 1.00 96.06 94 ALA A O 1
ATOM 719 N N . ASN A 1 95 ? -19.378 0.338 -7.626 1.00 94.50 95 ASN A N 1
ATOM 720 C CA . ASN A 1 95 ? -20.322 1.229 -8.309 1.00 94.50 95 ASN A CA 1
ATOM 721 C C . ASN A 1 95 ? -19.724 2.623 -8.502 1.00 94.50 95 ASN A C 1
ATOM 723 O O . ASN A 1 95 ? -19.828 3.193 -9.587 1.00 94.50 95 ASN A O 1
ATOM 727 N N . SER A 1 96 ? -19.101 3.162 -7.450 1.00 96.75 96 SER A N 1
ATOM 728 C CA . SER A 1 96 ? -18.419 4.461 -7.485 1.00 96.75 96 SER A CA 1
ATOM 729 C C . SER A 1 96 ? -16.962 4.367 -7.946 1.00 96.75 96 SER A C 1
ATOM 731 O O . SER A 1 96 ? -16.330 5.398 -8.152 1.00 96.75 96 SER A O 1
ATOM 733 N N . LYS A 1 97 ? -16.442 3.146 -8.135 1.00 98.00 97 LYS A N 1
ATOM 734 C CA . LYS A 1 97 ? -15.049 2.854 -8.501 1.00 98.00 97 LYS A CA 1
ATOM 735 C C . LYS A 1 97 ? -14.068 3.512 -7.537 1.00 98.00 97 LYS A C 1
ATOM 737 O O . LYS A 1 97 ? -13.070 4.085 -7.951 1.00 98.00 97 LYS A O 1
ATOM 742 N N . ASN A 1 98 ? -14.372 3.482 -6.246 1.00 98.50 98 ASN A N 1
ATOM 743 C CA . ASN A 1 98 ? -13.623 4.240 -5.255 1.00 98.50 98 ASN A CA 1
ATOM 744 C C . ASN A 1 98 ? -12.967 3.302 -4.241 1.00 98.50 98 ASN A C 1
ATOM 746 O O . ASN A 1 98 ? -13.651 2.522 -3.572 1.00 98.50 98 ASN A O 1
ATOM 750 N N . LEU A 1 99 ? -11.639 3.382 -4.143 1.00 98.75 99 LEU A N 1
ATOM 751 C CA . LEU A 1 99 ? -10.851 2.727 -3.107 1.00 98.75 99 LEU A CA 1
ATOM 752 C C . LEU A 1 99 ? -10.653 3.708 -1.952 1.00 98.75 99 LEU A C 1
ATOM 754 O O . LEU A 1 99 ? -10.121 4.796 -2.158 1.00 98.75 99 LEU A O 1
ATOM 758 N N . GLN A 1 100 ? -11.052 3.315 -0.746 1.00 98.75 100 GLN A N 1
ATOM 759 C CA . GLN A 1 100 ? -10.928 4.122 0.467 1.00 98.75 100 GLN A CA 1
ATOM 760 C C . GLN A 1 100 ? -10.128 3.381 1.526 1.00 98.75 100 GLN A C 1
ATOM 762 O O . GLN A 1 100 ? -10.327 2.187 1.758 1.00 98.75 100 GLN A O 1
ATOM 767 N N . VAL A 1 101 ? -9.274 4.130 2.210 1.00 98.88 101 VAL A N 1
ATOM 768 C CA . VAL A 1 101 ? -8.440 3.677 3.314 1.00 98.88 101 VAL A CA 1
ATOM 769 C C . VAL A 1 101 ? -8.773 4.532 4.523 1.00 98.88 101 VAL A C 1
ATOM 771 O O . VAL A 1 101 ? -8.692 5.758 4.470 1.00 98.88 101 VAL A O 1
ATOM 774 N N . THR A 1 102 ? -9.135 3.888 5.625 1.00 98.69 102 THR A N 1
ATOM 775 C CA . THR A 1 102 ? -9.197 4.517 6.946 1.00 98.69 102 THR A CA 1
ATOM 776 C C . THR A 1 102 ? -8.218 3.801 7.856 1.00 98.69 102 THR A C 1
ATOM 778 O O . THR A 1 102 ? -8.295 2.583 8.002 1.00 98.69 102 THR A O 1
ATOM 781 N N . ALA A 1 103 ? -7.310 4.546 8.475 1.00 98.75 103 ALA A N 1
ATOM 782 C CA . ALA A 1 103 ? -6.356 4.014 9.435 1.00 98.75 103 ALA A CA 1
ATOM 783 C C . ALA A 1 103 ? -6.428 4.799 10.746 1.00 98.75 103 ALA A C 1
ATOM 785 O O . ALA A 1 103 ? -6.593 6.017 10.722 1.00 98.75 103 ALA A O 1
ATOM 786 N N . SER A 1 104 ? -6.308 4.133 11.893 1.00 98.50 104 SER A N 1
ATOM 787 C CA . SER A 1 104 ? -6.398 4.800 13.196 1.00 98.50 104 SER A CA 1
ATOM 788 C C . SER A 1 104 ? -5.558 4.145 14.284 1.00 98.50 104 SER A C 1
ATOM 790 O O . SER A 1 104 ? -5.535 2.916 14.412 1.00 98.50 104 SER A O 1
ATOM 792 N N . TYR A 1 105 ? -4.936 4.981 15.112 1.00 98.62 105 TYR A N 1
ATOM 793 C CA . TYR A 1 105 ? -4.301 4.570 16.360 1.00 98.62 105 TYR A CA 1
ATOM 794 C C . TYR A 1 105 ? -5.323 4.478 17.512 1.00 98.62 105 TYR A C 1
ATOM 796 O O . TYR A 1 105 ? -6.399 5.078 17.432 1.00 98.62 105 TYR A O 1
ATOM 804 N N . PRO A 1 106 ? -5.012 3.747 18.604 1.00 96.12 106 PRO A N 1
ATOM 805 C CA . PRO A 1 106 ? -5.934 3.550 19.730 1.00 96.12 106 PRO A CA 1
ATOM 806 C C . PRO A 1 106 ? -6.351 4.831 20.466 1.00 96.12 106 PRO A C 1
ATOM 808 O O . PRO A 1 106 ? -7.359 4.832 21.165 1.00 96.12 106 PRO A O 1
ATOM 811 N N . ASP A 1 107 ? -5.585 5.913 20.323 1.00 96.19 107 ASP A N 1
ATOM 812 C CA . ASP A 1 107 ? -5.877 7.227 20.908 1.00 96.19 107 ASP A CA 1
ATOM 813 C C . ASP A 1 107 ? -6.877 8.059 20.083 1.00 96.19 107 ASP A C 1
ATOM 815 O O . ASP A 1 107 ? -7.214 9.176 20.470 1.00 96.19 107 ASP A O 1
ATOM 819 N N . GLY A 1 108 ? -7.354 7.527 18.954 1.00 95.25 108 GLY A N 1
ATOM 820 C CA . GLY A 1 108 ? -8.312 8.186 18.071 1.00 95.25 108 GLY A CA 1
ATOM 821 C C . GLY A 1 108 ? -7.682 9.026 16.959 1.00 95.25 108 GLY A C 1
ATOM 822 O O . GLY A 1 108 ? -8.423 9.532 16.113 1.00 95.25 108 GLY A O 1
ATOM 823 N N . GLN A 1 109 ? -6.347 9.151 16.893 1.00 97.62 109 GLN A N 1
ATOM 824 C CA . GLN A 1 109 ? -5.705 9.745 15.719 1.00 97.62 109 GLN A CA 1
ATOM 825 C C . GLN A 1 109 ? -6.039 8.895 14.492 1.00 97.62 109 GLN A C 1
ATOM 827 O O . GLN A 1 109 ? -5.754 7.697 14.467 1.00 97.62 109 GLN A O 1
ATOM 832 N N . SER A 1 110 ? -6.628 9.521 13.474 1.00 97.88 110 SER A N 1
ATOM 833 C CA . SER A 1 110 ? -7.053 8.847 12.249 1.00 97.88 110 SER A CA 1
ATOM 834 C C . SER A 1 110 ? -6.458 9.488 11.002 1.00 97.88 110 SER A C 1
ATOM 836 O O . SER A 1 110 ? -6.059 10.655 11.004 1.00 97.88 110 SER A O 1
ATOM 838 N N . TYR A 1 111 ? -6.388 8.685 9.949 1.00 98.62 111 TYR A N 1
ATOM 839 C CA . TYR A 1 111 ? -5.896 9.021 8.624 1.00 98.62 111 TYR A CA 1
ATOM 840 C C . TYR A 1 111 ? -6.896 8.474 7.612 1.00 98.62 111 TYR A C 1
ATOM 842 O O . TYR A 1 111 ? -7.409 7.364 7.777 1.00 98.62 111 TYR A O 1
ATOM 850 N N . GLN A 1 112 ? -7.184 9.257 6.579 1.00 98.50 112 GLN A N 1
ATOM 851 C CA . GLN A 1 112 ? -8.099 8.871 5.513 1.00 98.50 112 GLN A CA 1
ATOM 852 C C . GLN A 1 112 ? -7.463 9.180 4.168 1.00 98.50 112 GLN A C 1
ATOM 854 O O . GLN A 1 112 ? -6.821 10.216 3.999 1.00 98.50 112 GLN A O 1
ATOM 859 N N . LEU A 1 113 ? -7.656 8.277 3.218 1.00 98.75 113 LEU A N 1
ATOM 860 C CA . LEU A 1 113 ? -7.202 8.429 1.848 1.00 98.75 113 LEU A CA 1
ATOM 861 C C . LEU A 1 113 ? -8.216 7.763 0.928 1.00 98.75 113 LEU A C 1
ATOM 863 O O . LEU A 1 113 ? -8.777 6.723 1.270 1.00 98.75 113 LEU A O 1
ATOM 867 N N . SER A 1 114 ? -8.458 8.352 -0.236 1.00 98.69 114 SER A N 1
ATOM 868 C CA . SER A 1 114 ? -9.282 7.720 -1.259 1.00 98.69 114 SER A CA 1
ATOM 869 C C . SER A 1 114 ? -8.727 7.988 -2.646 1.00 98.69 114 SER A C 1
ATOM 871 O O . SER A 1 114 ? -8.046 8.991 -2.868 1.00 98.69 114 SER A O 1
ATOM 873 N N . HIS A 1 115 ? -9.024 7.084 -3.570 1.00 98.69 115 HIS A N 1
ATOM 874 C CA . HIS A 1 115 ? -8.670 7.222 -4.970 1.00 98.69 115 HIS A CA 1
ATOM 875 C C . HIS A 1 115 ? -9.754 6.584 -5.843 1.00 98.69 115 HIS A C 1
ATOM 877 O O . HIS A 1 115 ? -10.205 5.467 -5.577 1.00 98.69 115 HIS A O 1
ATOM 883 N N . GLU A 1 116 ? -10.191 7.307 -6.873 1.00 98.62 116 GLU A N 1
ATOM 884 C CA . GLU A 1 116 ? -11.091 6.762 -7.887 1.00 98.62 116 GLU A CA 1
ATOM 885 C C . GLU A 1 116 ? -10.273 5.918 -8.869 1.00 98.62 116 GLU A C 1
ATOM 887 O O . GLU A 1 116 ? -9.386 6.427 -9.549 1.00 98.62 116 GLU A O 1
ATOM 892 N N . VAL A 1 117 ? -10.554 4.618 -8.913 1.00 97.75 117 VAL A N 1
ATOM 893 C CA . VAL A 1 117 ? -9.861 3.631 -9.735 1.00 97.75 117 VAL A CA 1
ATOM 894 C C . VAL A 1 117 ? -10.821 2.516 -10.148 1.00 97.75 117 VAL A C 1
ATOM 896 O O . VAL A 1 117 ? -11.492 1.883 -9.328 1.00 97.75 117 VAL A O 1
ATOM 899 N N . ASP A 1 118 ? -10.892 2.237 -11.446 1.00 97.50 118 ASP A N 1
ATOM 900 C CA . ASP A 1 118 ? -11.595 1.063 -11.959 1.00 97.50 118 ASP A CA 1
ATOM 901 C C . ASP A 1 118 ? -10.651 -0.143 -11.917 1.00 97.50 118 ASP A C 1
ATOM 903 O O . ASP A 1 118 ? -9.751 -0.256 -12.744 1.00 97.50 118 ASP A O 1
ATOM 907 N N . LEU A 1 119 ? -10.826 -1.057 -10.955 1.00 96.19 119 LEU A N 1
ATOM 908 C CA . LEU A 1 119 ? -9.894 -2.184 -10.783 1.00 96.19 119 LEU A CA 1
ATOM 909 C C . LEU A 1 119 ? -9.794 -3.079 -12.028 1.00 96.19 119 LEU A C 1
ATOM 911 O O . LEU A 1 119 ? -8.778 -3.741 -12.222 1.00 96.19 119 LEU A O 1
ATOM 915 N N . ARG A 1 120 ? -10.821 -3.078 -12.886 1.00 95.38 120 ARG A N 1
ATOM 916 C CA . ARG A 1 120 ? -10.874 -3.881 -14.118 1.00 95.38 120 ARG A CA 1
ATOM 917 C C . ARG A 1 120 ? -9.875 -3.421 -15.176 1.00 95.38 120 ARG A C 1
ATOM 919 O O . ARG A 1 120 ? -9.540 -4.205 -16.056 1.00 95.38 120 ARG A O 1
ATOM 926 N N . ASP A 1 121 ? -9.415 -2.176 -15.087 1.00 96.50 121 ASP A N 1
ATOM 927 C CA . ASP A 1 121 ? -8.447 -1.616 -16.030 1.00 96.50 121 ASP A CA 1
ATOM 928 C C . ASP A 1 121 ? -7.000 -1.998 -15.664 1.00 96.50 121 ASP A C 1
ATOM 930 O O . ASP A 1 121 ? -6.104 -1.881 -16.500 1.00 96.50 121 ASP A O 1
ATOM 934 N N . TYR A 1 122 ? -6.762 -2.478 -14.434 1.00 96.31 122 TYR A N 1
ATOM 935 C CA . TYR A 1 122 ? -5.414 -2.685 -13.883 1.00 96.31 122 TYR A CA 1
ATOM 936 C C . TYR A 1 122 ? -5.142 -4.110 -13.392 1.00 96.31 122 TYR A C 1
ATOM 938 O O . TYR A 1 122 ? -3.979 -4.513 -13.324 1.00 96.31 122 TYR A O 1
ATOM 946 N N . LEU A 1 123 ? -6.186 -4.872 -13.055 1.00 96.38 123 LEU A N 1
ATOM 947 C CA . LEU A 1 123 ? -6.075 -6.230 -12.528 1.00 96.38 123 LEU A CA 1
ATOM 948 C C . LEU A 1 123 ? -6.760 -7.253 -13.447 1.00 96.38 123 LEU A C 1
ATOM 950 O O . LEU A 1 123 ? -7.784 -6.948 -14.064 1.00 96.38 123 LEU A O 1
ATOM 954 N N . PRO A 1 124 ? -6.236 -8.490 -13.512 1.00 96.19 124 PRO A N 1
ATOM 955 C CA . PRO A 1 124 ? -6.919 -9.591 -14.180 1.00 96.19 124 PRO A CA 1
ATOM 956 C C . PRO A 1 124 ? -8.221 -9.985 -13.460 1.00 96.19 124 PRO A C 1
ATOM 958 O O . PRO A 1 124 ? -8.457 -9.629 -12.306 1.00 96.19 124 PRO A O 1
ATOM 961 N N . GLU A 1 125 ? -9.056 -10.784 -14.132 1.00 96.38 125 GLU A N 1
ATOM 962 C CA . GLU A 1 125 ? -10.350 -11.250 -13.598 1.00 96.38 125 GLU A CA 1
ATOM 963 C C . GLU A 1 125 ? -10.223 -12.020 -12.273 1.00 96.38 125 GLU A C 1
ATOM 965 O O . GLU A 1 125 ? -11.118 -11.975 -11.429 1.00 96.38 125 GLU A O 1
ATOM 970 N N . TRP A 1 126 ? -9.104 -12.721 -12.088 1.00 97.00 126 TRP A N 1
ATOM 971 C CA . TRP A 1 126 ? -8.772 -13.444 -10.867 1.00 97.00 126 TRP A CA 1
ATOM 972 C C . TRP A 1 126 ? -7.578 -12.779 -10.206 1.00 97.00 126 TRP A C 1
ATOM 974 O O . TRP A 1 126 ? -6.562 -12.586 -10.859 1.00 97.00 126 TRP A O 1
ATOM 984 N N . GLY A 1 127 ? -7.666 -12.498 -8.909 1.00 95.50 127 GLY A N 1
ATOM 985 C CA . GLY A 1 127 ? -6.561 -11.936 -8.139 1.00 95.50 127 GLY A CA 1
ATOM 986 C C . GLY A 1 127 ? -6.361 -12.655 -6.812 1.00 95.50 127 GLY A C 1
ATOM 987 O O . GLY A 1 127 ? -7.275 -13.294 -6.284 1.00 95.50 127 GLY A O 1
ATOM 988 N N . ARG A 1 128 ? -5.153 -12.540 -6.263 1.00 98.06 128 ARG A N 1
ATOM 989 C CA . ARG A 1 128 ? -4.852 -12.867 -4.867 1.00 98.06 128 ARG A CA 1
ATOM 990 C C . ARG A 1 128 ? -4.708 -11.579 -4.078 1.00 98.06 128 ARG A C 1
ATOM 992 O O . ARG A 1 128 ? -4.183 -10.594 -4.584 1.00 98.06 128 ARG A O 1
ATOM 999 N N . VAL A 1 129 ? -5.169 -11.622 -2.835 1.00 98.69 129 VAL A N 1
ATOM 1000 C CA . VAL A 1 129 ? -5.006 -10.538 -1.868 1.00 98.69 129 VAL A CA 1
ATOM 1001 C C . VAL A 1 129 ? -4.038 -10.978 -0.782 1.00 98.69 129 VAL A C 1
ATOM 1003 O O . VAL A 1 129 ? -4.015 -12.156 -0.415 1.00 98.69 129 VAL A O 1
ATOM 1006 N N . GLY A 1 130 ? -3.242 -10.054 -0.263 1.00 98.62 130 GLY A N 1
ATOM 1007 C CA . GLY A 1 130 ? -2.256 -10.383 0.755 1.00 98.62 130 GLY A CA 1
ATOM 1008 C C . GLY A 1 130 ? -1.548 -9.163 1.313 1.00 98.62 130 GLY A C 1
ATOM 1009 O O . GLY A 1 130 ? -1.986 -8.029 1.125 1.00 98.62 130 GLY A O 1
ATOM 1010 N N . PHE A 1 131 ? -0.441 -9.426 2.001 1.00 98.88 131 PHE A N 1
ATOM 1011 C CA . PHE A 1 131 ? 0.455 -8.400 2.512 1.00 98.88 131 PHE A CA 1
ATOM 1012 C C . PHE A 1 131 ? 1.870 -8.644 2.012 1.00 98.88 131 PHE A C 1
ATOM 1014 O O . PHE A 1 131 ? 2.310 -9.791 1.936 1.00 98.88 131 PHE A O 1
ATOM 1021 N N . SER A 1 132 ? 2.574 -7.560 1.710 1.00 98.88 132 SER A N 1
ATOM 1022 C CA . SER A 1 132 ? 4.003 -7.565 1.424 1.00 98.88 132 SER A CA 1
ATOM 1023 C C . SER A 1 132 ? 4.696 -6.546 2.315 1.00 98.88 132 SER A C 1
ATOM 1025 O O . SER A 1 132 ? 4.121 -5.517 2.665 1.00 98.88 132 SER A O 1
ATOM 1027 N N . ALA A 1 133 ? 5.921 -6.845 2.718 1.00 98.81 133 ALA A N 1
ATOM 1028 C CA . ALA A 1 133 ? 6.754 -5.944 3.491 1.00 98.81 133 ALA A CA 1
ATOM 1029 C C . ALA A 1 133 ? 8.216 -6.203 3.148 1.00 98.81 133 ALA A C 1
ATOM 1031 O O . ALA A 1 133 ? 8.599 -7.332 2.834 1.00 98.81 133 ALA A O 1
ATOM 1032 N N . ALA A 1 134 ? 9.035 -5.162 3.231 1.00 98.69 134 ALA A N 1
ATOM 1033 C CA . ALA A 1 134 ? 10.455 -5.274 2.954 1.00 98.69 134 ALA A CA 1
ATOM 1034 C C . ALA A 1 134 ? 11.286 -4.336 3.829 1.00 98.69 134 ALA A C 1
ATOM 1036 O O . ALA A 1 134 ? 10.791 -3.351 4.386 1.00 98.69 134 ALA A O 1
ATOM 1037 N N . SER A 1 135 ? 12.570 -4.669 3.916 1.00 98.75 135 SER A N 1
ATOM 10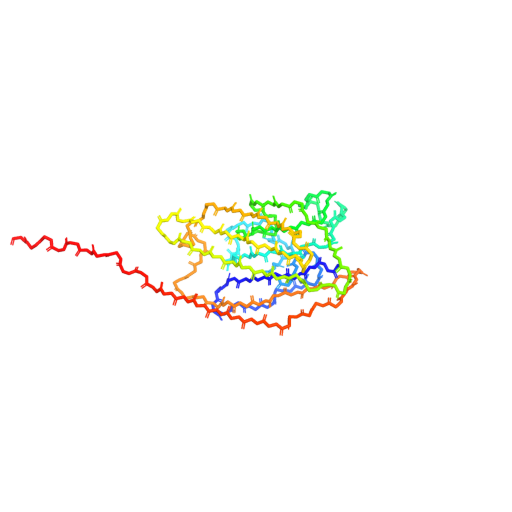38 C CA . SER A 1 135 ? 13.624 -3.822 4.461 1.00 98.75 135 SER A CA 1
ATOM 1039 C C . SER A 1 135 ? 14.823 -3.831 3.513 1.00 98.75 135 SER A C 1
ATOM 1041 O O . SER A 1 135 ? 15.196 -4.885 2.994 1.00 98.75 135 SER A O 1
ATOM 1043 N N . GLY A 1 136 ? 15.415 -2.661 3.298 1.00 97.31 136 GLY A N 1
ATOM 1044 C CA . GLY A 1 136 ? 16.657 -2.441 2.569 1.00 97.31 136 GLY A CA 1
ATOM 1045 C C . GLY A 1 136 ? 17.836 -2.255 3.526 1.00 97.31 136 GLY A C 1
ATOM 1046 O O . GLY A 1 136 ? 18.096 -3.090 4.389 1.00 97.31 136 GLY A O 1
ATOM 1047 N N . GLN A 1 137 ? 18.572 -1.148 3.376 1.00 97.38 137 GLN A N 1
ATOM 1048 C CA . GLN A 1 137 ? 19.708 -0.819 4.258 1.00 97.38 137 GLN A CA 1
ATOM 1049 C C . GLN A 1 137 ? 19.265 -0.401 5.668 1.00 97.38 137 GLN A C 1
ATOM 1051 O O . GLN A 1 137 ? 19.974 -0.630 6.645 1.00 97.38 137 GLN A O 1
ATOM 1056 N N . GLN A 1 138 ? 18.092 0.224 5.770 1.00 97.62 138 GLN A N 1
ATOM 1057 C CA . GLN A 1 138 ? 17.397 0.472 7.028 1.00 97.62 138 GLN A CA 1
ATOM 1058 C C . GLN A 1 138 ? 16.363 -0.643 7.237 1.00 97.62 138 GLN A C 1
ATOM 1060 O O . GLN A 1 138 ? 15.823 -1.175 6.269 1.00 97.62 138 GLN A O 1
ATOM 1065 N N . TYR A 1 139 ? 16.059 -0.988 8.487 1.00 97.62 139 TYR A N 1
ATOM 1066 C CA . TYR A 1 139 ? 15.213 -2.144 8.793 1.00 97.62 139 TYR A CA 1
ATOM 1067 C C . TYR A 1 139 ? 14.235 -1.883 9.938 1.00 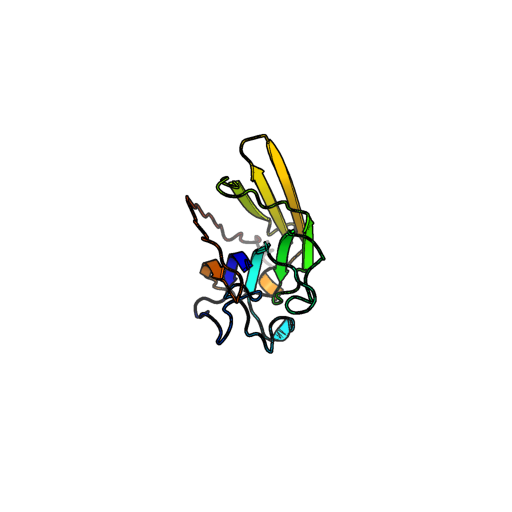97.62 139 TYR A C 1
ATOM 1069 O O . TYR A 1 139 ? 14.444 -1.008 10.778 1.00 97.62 139 TYR A O 1
ATOM 1077 N N . GLN A 1 140 ? 13.142 -2.641 9.954 1.00 97.38 140 GLN A N 1
ATOM 1078 C CA . GLN A 1 140 ? 12.177 -2.708 11.052 1.00 97.38 140 GLN A CA 1
ATOM 1079 C C . GLN A 1 140 ? 11.452 -4.058 11.024 1.00 97.38 140 GLN A C 1
ATOM 1081 O O . GLN A 1 140 ? 11.459 -4.731 9.999 1.00 97.38 140 GLN A O 1
ATOM 1086 N N . SER A 1 141 ? 10.790 -4.427 12.120 1.00 97.94 141 SER A N 1
ATOM 1087 C CA . SER A 1 141 ? 9.812 -5.520 12.101 1.00 97.94 141 SER A CA 1
ATOM 1088 C C . SER A 1 141 ? 8.491 -5.053 11.485 1.00 97.94 141 SER A C 1
ATOM 1090 O O . SER A 1 141 ? 8.033 -3.941 11.764 1.00 97.94 141 SER A O 1
ATOM 1092 N N . HIS A 1 142 ? 7.851 -5.926 10.706 1.00 98.50 142 HIS A N 1
ATOM 1093 C CA . HIS A 1 142 ? 6.517 -5.714 10.140 1.00 98.50 142 HIS A CA 1
ATOM 1094 C C . HIS A 1 142 ? 5.584 -6.807 10.655 1.00 98.50 142 HIS A C 1
ATOM 1096 O O . HIS A 1 142 ? 5.656 -7.957 10.227 1.00 98.50 142 HIS A O 1
ATOM 1102 N N . GLU A 1 143 ? 4.732 -6.458 11.615 1.00 98.44 143 GLU A N 1
ATOM 1103 C CA . GLU A 1 143 ? 3.930 -7.428 12.363 1.00 98.44 143 GLU A CA 1
ATOM 1104 C C . GLU A 1 143 ? 2.440 -7.256 12.057 1.00 98.44 143 GLU A C 1
ATOM 1106 O O . GLU A 1 143 ? 1.797 -6.304 12.504 1.00 98.44 143 GLU A O 1
ATOM 1111 N N . LEU A 1 144 ? 1.875 -8.201 11.302 1.00 98.56 144 LEU A N 1
ATOM 1112 C CA . LEU A 1 144 ? 0.435 -8.285 11.073 1.00 98.56 144 LEU A CA 1
ATOM 1113 C C . LEU A 1 144 ? -0.225 -9.031 12.240 1.00 98.56 144 LEU A C 1
ATOM 1115 O O . LEU A 1 144 ? -0.078 -10.243 12.373 1.00 98.56 144 LEU A O 1
ATOM 1119 N N . GLN A 1 145 ? -0.964 -8.309 13.084 1.00 98.50 145 GLN A N 1
ATOM 1120 C CA . GLN A 1 145 ? -1.576 -8.887 14.289 1.00 98.50 145 GLN A CA 1
ATOM 1121 C C . GLN A 1 145 ? -2.881 -9.639 14.006 1.00 98.50 145 GLN A C 1
ATOM 1123 O O . GLN A 1 145 ? -3.170 -10.653 14.636 1.00 98.50 145 GLN A O 1
ATOM 1128 N N . SER A 1 146 ? -3.696 -9.136 13.078 1.00 98.62 146 SER A N 1
ATOM 1129 C CA . SER A 1 146 ? -4.951 -9.770 12.675 1.00 98.62 146 SER A CA 1
ATOM 1130 C C . SER A 1 146 ? -5.363 -9.299 11.285 1.00 98.62 146 SER A C 1
ATOM 1132 O O . SER A 1 146 ? -4.965 -8.219 10.847 1.00 98.62 146 SER A O 1
ATOM 1134 N N . TRP A 1 147 ? -6.156 -10.111 10.588 1.00 98.81 147 TRP A N 1
ATOM 1135 C CA . TRP A 1 147 ? -6.703 -9.760 9.285 1.00 98.81 147 TRP A CA 1
ATOM 1136 C C . TRP A 1 147 ? -8.032 -10.471 9.044 1.00 98.81 147 TRP A C 1
ATOM 1138 O O . TRP A 1 147 ? -8.217 -11.628 9.421 1.00 98.81 147 TRP A O 1
ATOM 1148 N N . SER A 1 148 ? -8.950 -9.767 8.390 1.00 98.75 148 SER A N 1
ATOM 1149 C CA . SER A 1 148 ? -10.168 -10.330 7.823 1.00 98.75 148 SER A CA 1
ATOM 1150 C C . SER A 1 148 ? -10.401 -9.722 6.444 1.00 98.75 148 SER A C 1
ATOM 1152 O O . SER A 1 148 ? -10.023 -8.577 6.190 1.00 98.75 148 SER A O 1
ATOM 1154 N N . PHE A 1 149 ? -11.004 -10.496 5.549 1.00 98.75 149 PHE A N 1
ATOM 1155 C CA . PHE A 1 149 ? -11.279 -10.074 4.184 1.00 98.75 149 PHE A CA 1
ATOM 1156 C C . PHE A 1 149 ? -12.649 -10.585 3.749 1.00 98.75 149 PHE A C 1
ATOM 1158 O O . PHE A 1 149 ? -13.025 -11.717 4.053 1.00 98.75 149 PHE A O 1
ATOM 1165 N N . THR A 1 150 ? -13.383 -9.749 3.018 1.00 98.50 150 THR A N 1
ATOM 1166 C CA . THR A 1 150 ? -14.637 -10.121 2.366 1.00 98.50 150 THR A CA 1
ATOM 1167 C C . THR A 1 150 ? -14.685 -9.506 0.976 1.00 98.50 150 THR A C 1
ATOM 1169 O O . THR A 1 150 ? -14.237 -8.380 0.768 1.00 98.50 150 THR A O 1
ATOM 1172 N N . SER A 1 151 ? -15.224 -10.252 0.018 1.00 97.75 151 SER A N 1
ATOM 1173 C CA . SER A 1 151 ? -15.449 -9.785 -1.345 1.00 97.75 151 SER A CA 1
ATOM 1174 C C . SER A 1 151 ? -16.728 -10.413 -1.881 1.00 97.75 151 SER A C 1
ATOM 1176 O O . SER A 1 151 ? -17.050 -11.560 -1.572 1.00 97.75 151 SER A O 1
ATOM 1178 N N . THR A 1 152 ? -17.492 -9.648 -2.654 1.00 97.19 152 THR A N 1
ATOM 1179 C CA . THR A 1 152 ? -18.724 -10.104 -3.303 1.00 97.19 152 THR A CA 1
ATOM 1180 C C . THR A 1 152 ? -18.729 -9.610 -4.740 1.00 97.19 152 THR A C 1
ATOM 1182 O O . THR A 1 152 ? -18.630 -8.411 -4.990 1.00 97.19 152 THR A O 1
ATOM 1185 N N . LEU A 1 153 ? -18.870 -10.534 -5.690 1.00 95.6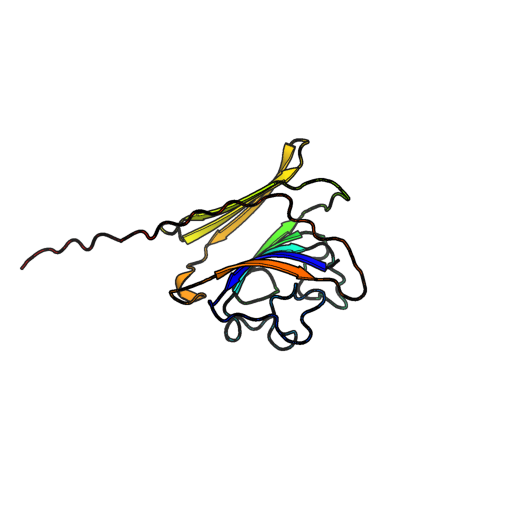2 153 LEU A N 1
ATOM 1186 C CA . LEU A 1 153 ? -19.021 -10.192 -7.099 1.00 95.62 153 LEU A CA 1
ATOM 1187 C C . LEU A 1 153 ? -20.433 -9.643 -7.348 1.00 95.62 153 LEU A C 1
ATOM 1189 O O . LEU A 1 153 ? -21.423 -10.358 -7.178 1.00 95.62 153 LEU A O 1
ATOM 1193 N N . LEU A 1 154 ? -20.523 -8.378 -7.759 1.00 91.69 154 LEU A N 1
ATOM 1194 C CA . LEU A 1 154 ? -21.788 -7.727 -8.094 1.00 91.69 154 LEU A CA 1
ATOM 1195 C C . LEU A 1 154 ? -22.129 -7.962 -9.569 1.00 91.69 154 LEU A C 1
ATOM 1197 O O . LEU A 1 154 ? -21.426 -7.499 -10.466 1.00 91.69 154 LEU A O 1
ATOM 1201 N N . TYR A 1 155 ? -23.240 -8.647 -9.836 1.00 82.56 155 TYR A N 1
ATOM 1202 C CA . TYR A 1 155 ? -23.770 -8.770 -11.191 1.00 82.56 155 TYR A CA 1
ATOM 1203 C C . TYR A 1 155 ? -24.586 -7.523 -11.528 1.00 82.56 155 TYR A C 1
ATOM 1205 O O . TYR A 1 155 ? -25.652 -7.298 -10.955 1.00 82.56 155 TYR A O 1
ATOM 1213 N N . LEU A 1 156 ? -24.119 -6.726 -12.491 1.00 69.38 156 LEU A N 1
ATOM 1214 C CA . LEU A 1 156 ? -24.969 -5.712 -13.108 1.00 69.38 156 LEU A CA 1
ATOM 1215 C C . LEU A 1 156 ? -26.085 -6.449 -13.852 1.00 69.38 156 LEU A C 1
ATOM 1217 O O . LEU A 1 156 ? -25.833 -7.131 -14.848 1.00 69.38 156 LEU A O 1
ATOM 1221 N N . GLY A 1 157 ? -27.314 -6.359 -13.343 1.00 54.97 157 GLY A N 1
ATOM 1222 C CA . GLY A 1 157 ? -28.475 -6.962 -13.983 1.00 54.97 157 GLY A CA 1
ATOM 1223 C C . GLY A 1 157 ? -28.592 -6.461 -15.420 1.00 54.97 157 GLY A C 1
ATOM 1224 O O . GLY A 1 157 ? -28.945 -5.307 -15.657 1.00 54.97 157 GLY A O 1
ATOM 1225 N N . ARG A 1 158 ? -28.309 -7.324 -16.403 1.00 52.59 158 ARG A N 1
ATOM 1226 C CA . ARG A 1 158 ? -28.758 -7.082 -17.772 1.00 52.59 158 ARG A CA 1
ATOM 1227 C C . ARG A 1 158 ? -30.274 -7.177 -17.733 1.00 52.59 158 ARG A C 1
ATOM 1229 O O . ARG A 1 158 ? -30.822 -8.274 -17.642 1.00 52.59 158 ARG A O 1
ATOM 1236 N N . ASN A 1 159 ? -30.949 -6.034 -17.814 1.00 46.09 159 ASN A N 1
ATOM 1237 C CA . ASN A 1 159 ? -32.332 -5.997 -18.260 1.00 46.09 159 ASN A CA 1
ATOM 1238 C C . ASN A 1 159 ? -32.360 -6.611 -19.662 1.00 46.09 159 ASN A C 1
ATOM 1240 O O . ASN A 1 159 ? -32.125 -5.934 -20.661 1.00 46.09 159 ASN A O 1
ATOM 1244 N N . HIS A 1 160 ? -32.599 -7.918 -19.735 1.00 46.28 160 HIS A N 1
ATOM 1245 C CA . HIS A 1 160 ? -33.018 -8.573 -20.956 1.00 46.28 160 HIS A CA 1
ATOM 1246 C C . HIS A 1 160 ? -34.418 -8.049 -21.278 1.00 46.28 160 HIS A C 1
ATOM 1248 O O . HIS A 1 160 ? -35.423 -8.666 -20.929 1.00 46.28 160 HIS A O 1
ATOM 1254 N N . ALA A 1 161 ? -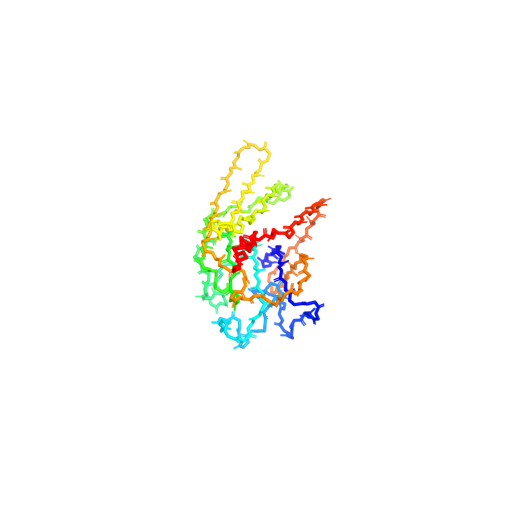34.483 -6.891 -21.937 1.00 48.00 161 ALA A N 1
ATOM 1255 C CA . ALA A 1 161 ? -35.613 -6.585 -22.791 1.00 48.00 161 ALA A CA 1
ATOM 1256 C C . ALA A 1 161 ? -35.641 -7.694 -23.851 1.00 48.00 161 ALA A C 1
ATOM 1258 O O . ALA A 1 161 ? -34.774 -7.759 -24.724 1.00 48.00 161 ALA A O 1
ATOM 1259 N N . LYS A 1 162 ? -36.557 -8.651 -23.679 1.00 40.50 162 LYS A N 1
ATOM 1260 C CA . LYS A 1 162 ? -36.858 -9.635 -24.717 1.00 40.50 162 LYS A CA 1
ATOM 1261 C C . LYS A 1 162 ? -37.416 -8.882 -25.937 1.00 40.50 162 LYS A C 1
ATOM 1263 O O . LYS A 1 162 ? -38.166 -7.928 -25.717 1.00 40.50 162 LYS A O 1
ATOM 1268 N N . PRO A 1 163 ? -37.038 -9.272 -27.168 1.00 57.59 163 PRO A N 1
ATOM 1269 C CA . PRO A 1 163 ? -37.681 -8.770 -28.378 1.00 57.59 163 PRO A CA 1
ATOM 1270 C C . PRO A 1 163 ? -39.163 -9.156 -28.432 1.00 57.59 163 PRO A C 1
ATOM 1272 O O . PRO A 1 163 ? -39.537 -10.172 -27.795 1.00 57.59 163 PRO A O 1
#

pLDDT: mean 95.52, std 10.22, range [40.5, 98.94]

Foldseek 3Di:
DFWKKKKKAAPPDDQAPPCFALVLSQDDPVCQAPLVVGQMWIFIQGQDCPCVRNVLDDPAGWTATDQSHSNGPDIDHDDDDPPWDKDKDWDADQVQQKIKIWIDTPVGDIDIDMDRHNSPVRHDPDIDIDMTGHHDPDDDDDDDPDDDDDDDDDDPDDPPPDD

InterPro domains:
  IPR001220 Legume lectin domain [PF00139] (2-152)
  IPR001220 Legume lectin domain [cd06899] (1-153)
  IPR013320 Concanavalin A-like lectin/glucanase domain superfamily [SSF49899] (1-154)
  IPR019825 Legume lectin, beta chain, Mn/Ca-binding site [PS00307] (41-47)
  IPR050258 Leguminous Lectin [PTHR32401] (2-155)

Secondary structure (DSSP, 8-state):
--EEEEEEE-TT--PPTT--STTTTTS-TTTTT-TTT--EEEEEEE----TTT-TTS-SS-EEEEEESSSS-SEEEE----TTPPPEEEEEEETTTTEEEEEEE-TTS-EEEEEEE--GGGTS-SS-EEEEEEE-SSS-------------------------